Protein AF-A0AAN1KQE7-F1 (afdb_monomer)

Organism: NCBI:txid689

Sequence (65 aa):
MNLNDLVYVLEGSNRLWTPESLSQKLGITPCDLAKLIQKARSEGVLIHCDRSEATGFKTKLWMAP

Structure (mmCIF, N/CA/C/O backbone):
data_AF-A0AAN1KQE7-F1
#
_entry.id   AF-A0AAN1KQE7-F1
#
loop_
_atom_site.group_PDB
_atom_site.id
_atom_site.type_symbol
_atom_site.label_atom_id
_atom_site.label_alt_id
_atom_site.label_comp_id
_atom_site.label_asym_id
_atom_site.label_entity_id
_atom_site.label_seq_id
_atom_site.pdbx_PDB_ins_code
_atom_site.Cartn_x
_atom_site.Cartn_y
_atom_site.Cartn_z
_atom_si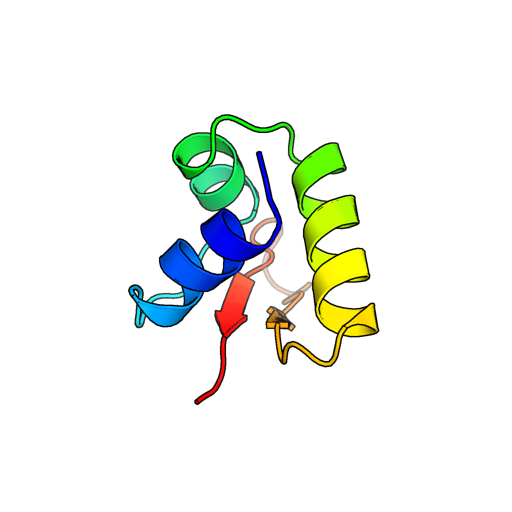te.occupancy
_atom_site.B_iso_or_equiv
_atom_site.auth_seq_id
_atom_site.auth_comp_id
_atom_site.auth_asym_id
_atom_site.auth_atom_id
_atom_site.pdbx_PDB_model_num
ATOM 1 N N . MET A 1 1 ? 10.912 8.661 5.135 1.00 57.50 1 MET A N 1
ATOM 2 C CA . MET A 1 1 ? 9.628 8.528 4.417 1.00 57.50 1 MET A CA 1
ATOM 3 C C . MET A 1 1 ? 8.579 8.004 5.382 1.00 57.50 1 MET A C 1
ATOM 5 O O . MET A 1 1 ? 8.830 6.978 6.006 1.00 57.50 1 MET A O 1
ATOM 9 N N . ASN A 1 2 ? 7.451 8.700 5.531 1.00 68.56 2 ASN A N 1
ATOM 10 C CA . ASN A 1 2 ? 6.363 8.283 6.420 1.00 68.56 2 ASN A CA 1
ATOM 11 C C . ASN A 1 2 ? 5.246 7.589 5.636 1.00 68.56 2 ASN A C 1
ATOM 13 O O . ASN A 1 2 ? 5.061 7.823 4.448 1.00 68.56 2 ASN A O 1
ATOM 17 N N . LEU A 1 3 ? 4.473 6.764 6.337 1.00 74.62 3 LEU A N 1
ATOM 18 C CA . LEU A 1 3 ? 3.311 6.033 5.824 1.00 74.62 3 LEU A CA 1
ATOM 19 C C . LEU A 1 3 ? 2.260 6.944 5.167 1.00 74.62 3 LEU A C 1
ATOM 21 O O . LEU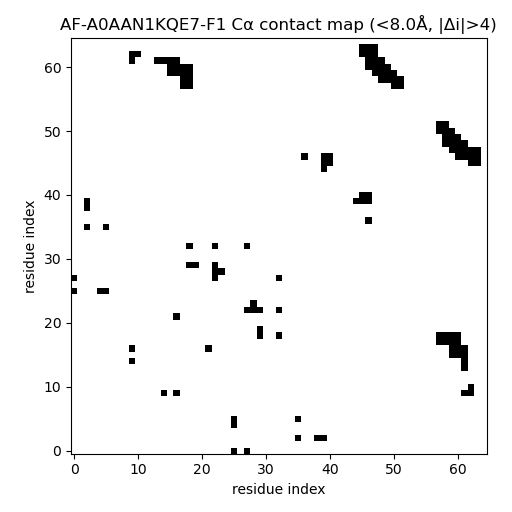 A 1 3 ? 1.655 6.553 4.176 1.00 74.62 3 LEU A O 1
ATOM 25 N N . ASN A 1 4 ? 2.129 8.183 5.650 1.00 78.00 4 ASN A N 1
ATOM 26 C CA . ASN A 1 4 ? 1.270 9.202 5.043 1.00 78.00 4 ASN A CA 1
ATOM 27 C C . ASN A 1 4 ? 1.639 9.517 3.586 1.00 78.00 4 ASN A C 1
ATOM 29 O O . ASN A 1 4 ? 0.753 9.788 2.790 1.00 78.00 4 ASN A O 1
ATOM 33 N N . ASP A 1 5 ? 2.921 9.443 3.219 1.00 81.62 5 ASP A N 1
ATOM 34 C CA . ASP A 1 5 ? 3.378 9.720 1.851 1.00 81.62 5 ASP A CA 1
ATOM 35 C C . ASP A 1 5 ? 2.938 8.602 0.893 1.00 81.62 5 ASP A C 1
ATOM 37 O O . ASP A 1 5 ? 2.417 8.854 -0.191 1.00 81.62 5 ASP A O 1
ATOM 41 N N . LEU A 1 6 ? 3.051 7.346 1.349 1.00 80.06 6 LEU A N 1
ATOM 42 C CA . LEU A 1 6 ? 2.554 6.173 0.628 1.00 80.06 6 LEU A CA 1
ATOM 43 C C . LEU A 1 6 ? 1.041 6.268 0.400 1.00 80.06 6 LEU A C 1
ATOM 45 O O . LEU A 1 6 ? 0.581 6.047 -0.719 1.00 80.06 6 LEU A O 1
ATOM 49 N N . VAL A 1 7 ? 0.284 6.599 1.449 1.00 79.50 7 VAL A N 1
ATOM 50 C CA . VAL A 1 7 ? -1.174 6.753 1.369 1.00 79.50 7 VAL A CA 1
ATOM 51 C C . VAL A 1 7 ? -1.544 7.902 0.443 1.00 79.50 7 VAL A C 1
ATOM 53 O O . VAL A 1 7 ? -2.360 7.703 -0.442 1.00 79.50 7 VAL A O 1
ATOM 56 N N . TYR A 1 8 ? -0.883 9.053 0.548 1.00 83.25 8 TYR A N 1
ATOM 57 C CA . TYR A 1 8 ? -1.139 10.196 -0.326 1.00 83.25 8 TYR A CA 1
ATOM 58 C C . TYR A 1 8 ? -0.895 9.870 -1.808 1.00 83.25 8 TYR A C 1
ATOM 60 O O . TYR A 1 8 ? -1.695 10.227 -2.672 1.00 83.25 8 TYR A O 1
ATOM 68 N N . VAL A 1 9 ? 0.186 9.146 -2.121 1.00 81.88 9 VAL A N 1
ATOM 69 C CA . VAL A 1 9 ? 0.484 8.721 -3.497 1.00 81.88 9 VAL A CA 1
ATOM 70 C C . VAL A 1 9 ? -0.546 7.714 -4.010 1.00 81.88 9 VAL A C 1
ATOM 72 O O . VAL A 1 9 ? -0.925 7.790 -5.180 1.00 81.88 9 VAL A O 1
ATOM 75 N N . LEU A 1 10 ? -0.990 6.780 -3.167 1.00 78.94 10 LEU A N 1
ATOM 76 C CA . LEU A 1 10 ? -1.961 5.750 -3.538 1.00 78.94 10 LEU A CA 1
ATOM 77 C C . LEU A 1 10 ? -3.397 6.289 -3.625 1.00 78.94 10 LEU A C 1
ATOM 79 O O . LEU A 1 10 ? -4.103 5.926 -4.557 1.00 78.94 10 LEU A O 1
ATOM 83 N N . GLU A 1 11 ? -3.812 7.165 -2.712 1.00 77.94 11 GLU A N 1
ATOM 84 C CA . GLU A 1 11 ? -5.133 7.808 -2.688 1.00 77.94 11 GLU A CA 1
ATOM 85 C C . GLU A 1 11 ? -5.270 8.824 -3.830 1.00 77.94 11 GLU A C 1
ATOM 87 O O . GLU A 1 11 ? -6.251 8.817 -4.571 1.00 77.94 11 GLU A O 1
ATOM 92 N N . GLY A 1 12 ? -4.238 9.646 -4.051 1.00 71.44 12 GLY A N 1
ATOM 93 C CA . GLY A 1 12 ? -4.211 10.616 -5.147 1.00 71.44 12 GLY A CA 1
ATOM 94 C C . GLY A 1 12 ? -4.065 9.982 -6.533 1.00 71.44 12 GLY A C 1
ATOM 95 O O . GLY A 1 12 ? -4.256 10.655 -7.548 1.00 71.44 12 GLY A O 1
ATOM 96 N N . SER A 1 13 ? -3.729 8.691 -6.606 1.00 67.25 13 SER A N 1
ATOM 97 C CA . SER A 1 13 ? -3.561 7.976 -7.867 1.00 67.25 13 SER A CA 1
ATOM 98 C C . SER A 1 13 ? -4.628 6.909 -8.034 1.00 67.25 13 SER A C 1
ATOM 100 O O . SER A 1 13 ? -4.484 5.788 -7.557 1.00 67.25 13 SER A O 1
ATOM 102 N N . ASN A 1 14 ? -5.628 7.194 -8.865 1.00 65.12 14 ASN A N 1
ATOM 103 C CA . ASN A 1 14 ? -6.572 6.190 -9.364 1.00 65.12 14 ASN A CA 1
ATOM 104 C C . ASN A 1 14 ? -5.916 5.262 -10.417 1.00 65.12 14 ASN A C 1
ATOM 106 O O . ASN A 1 14 ? -6.420 5.069 -11.524 1.00 65.12 14 ASN A O 1
ATOM 110 N N . ARG A 1 15 ? -4.704 4.773 -10.136 1.00 69.56 15 ARG A N 1
ATOM 111 C CA . ARG A 1 15 ? -3.895 3.954 -11.039 1.00 69.56 15 ARG A CA 1
ATOM 112 C C . ARG A 1 15 ? -3.199 2.849 -10.258 1.00 69.56 15 ARG A C 1
ATOM 114 O O . ARG A 1 15 ? -2.706 3.053 -9.157 1.00 69.56 15 ARG A O 1
ATOM 121 N N . LEU A 1 16 ? -3.111 1.683 -10.890 1.00 77.88 16 LEU A N 1
ATOM 122 C CA . LEU A 1 16 ? -2.344 0.543 -10.401 1.00 77.88 16 LEU A CA 1
ATOM 123 C C . LEU A 1 16 ? -0.851 0.885 -10.403 1.00 77.88 16 LEU A C 1
ATOM 125 O O . LEU A 1 16 ? -0.272 1.160 -11.459 1.00 77.88 16 LEU A O 1
ATOM 129 N N . TRP A 1 17 ? -0.227 0.820 -9.235 1.00 81.19 17 TRP A N 1
ATOM 130 C CA . TRP A 1 17 ? 1.208 0.991 -9.073 1.00 81.19 17 TRP A CA 1
ATOM 131 C C . TRP A 1 17 ? 1.920 -0.354 -9.067 1.00 81.19 17 TRP A C 1
ATOM 133 O O . TRP A 1 17 ? 1.437 -1.331 -8.502 1.00 81.19 17 TRP A O 1
ATOM 143 N N . THR A 1 18 ? 3.100 -0.413 -9.669 1.00 79.44 18 THR A N 1
ATOM 144 C CA . THR A 1 18 ? 4.031 -1.523 -9.441 1.00 79.44 18 THR A CA 1
ATOM 145 C C . THR A 1 18 ? 4.911 -1.190 -8.239 1.00 79.44 18 THR A C 1
ATOM 147 O O . THR A 1 18 ? 5.164 -0.008 -7.989 1.00 79.44 18 THR A O 1
ATOM 150 N N . PRO A 1 19 ? 5.418 -2.188 -7.493 1.00 77.44 19 PRO A N 1
ATOM 151 C CA . PRO A 1 19 ? 6.324 -1.937 -6.380 1.00 77.44 19 PRO A CA 1
ATOM 152 C C . PRO A 1 19 ? 7.557 -1.148 -6.823 1.00 77.44 19 PRO A C 1
ATOM 154 O O . PRO A 1 19 ? 7.983 -0.275 -6.087 1.00 77.44 19 PRO A O 1
ATOM 157 N N . GLU A 1 20 ? 8.069 -1.383 -8.034 1.00 80.38 20 GLU A N 1
ATOM 158 C CA . GLU A 1 20 ? 9.206 -0.642 -8.593 1.00 80.38 20 GLU A CA 1
ATOM 159 C C . GLU A 1 20 ? 8.877 0.826 -8.885 1.00 80.38 20 GLU A C 1
ATOM 161 O O . GLU A 1 20 ? 9.613 1.719 -8.471 1.00 80.38 20 GLU A O 1
ATOM 166 N N . SER A 1 21 ? 7.763 1.112 -9.570 1.00 82.25 21 SER A N 1
ATOM 167 C CA . SER A 1 21 ? 7.384 2.502 -9.855 1.00 82.25 21 SER A CA 1
ATOM 168 C C . SER A 1 21 ? 7.013 3.251 -8.581 1.00 82.25 21 SER A C 1
ATOM 170 O O . SER A 1 21 ? 7.328 4.431 -8.459 1.00 82.25 21 SER A O 1
ATOM 172 N N . LEU A 1 22 ? 6.378 2.575 -7.621 1.00 81.81 22 LEU A N 1
ATOM 173 C CA . LEU A 1 22 ? 6.015 3.164 -6.337 1.00 81.81 22 LEU A CA 1
ATOM 174 C C . LEU A 1 22 ? 7.253 3.413 -5.475 1.00 81.81 22 LEU A C 1
ATOM 176 O O . LEU A 1 22 ? 7.386 4.492 -4.908 1.00 81.81 22 LEU A O 1
ATOM 180 N N . SER A 1 23 ? 8.192 2.464 -5.430 1.00 84.44 23 SER A N 1
ATOM 181 C CA . SER A 1 23 ? 9.450 2.626 -4.702 1.00 84.44 23 SER A CA 1
ATOM 182 C C . SER A 1 23 ? 10.306 3.734 -5.312 1.00 84.44 23 SER A C 1
ATOM 184 O O . SER A 1 23 ? 10.851 4.544 -4.573 1.00 84.44 23 SER A O 1
ATOM 186 N N . GLN A 1 24 ? 10.358 3.847 -6.646 1.00 85.12 24 GLN A N 1
ATOM 187 C CA . GLN A 1 24 ? 11.027 4.965 -7.321 1.00 85.12 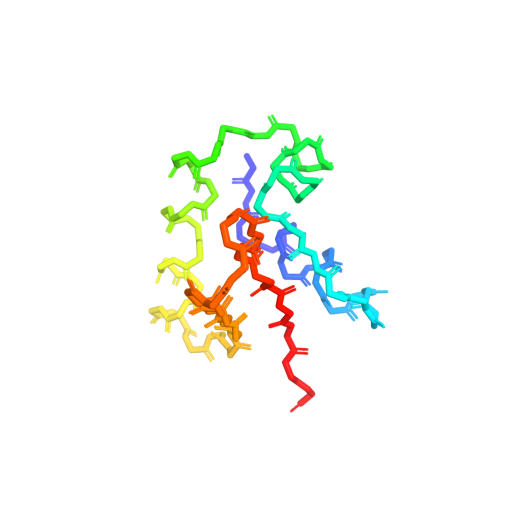24 GLN A CA 1
ATOM 188 C C . GLN A 1 24 ? 10.336 6.305 -7.063 1.00 85.12 24 GLN A C 1
ATOM 190 O O . GLN A 1 24 ? 11.013 7.292 -6.790 1.00 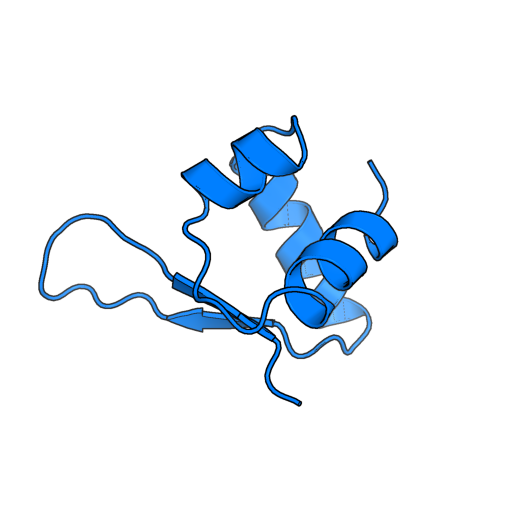85.12 24 GLN A O 1
ATOM 195 N N . LYS A 1 25 ? 8.999 6.351 -7.112 1.00 84.50 25 LYS A N 1
ATOM 196 C CA . LYS A 1 25 ? 8.230 7.576 -6.853 1.00 84.50 25 LYS A CA 1
ATOM 197 C C . LYS A 1 25 ? 8.421 8.074 -5.422 1.00 84.50 25 LYS A C 1
ATOM 199 O O . LYS A 1 25 ? 8.544 9.275 -5.212 1.00 84.50 25 LYS A O 1
ATOM 204 N N . LEU A 1 26 ? 8.470 7.143 -4.475 1.00 82.44 26 LEU A N 1
ATOM 205 C CA . LEU A 1 26 ? 8.717 7.395 -3.061 1.00 82.44 26 LEU A CA 1
ATOM 206 C C . LEU A 1 26 ? 10.217 7.464 -2.730 1.00 82.44 26 LEU A C 1
ATOM 208 O O . LEU A 1 26 ? 10.558 7.635 -1.572 1.00 82.44 26 LEU A O 1
ATOM 212 N N . GLY A 1 27 ? 11.132 7.284 -3.685 1.00 86.88 27 GLY A N 1
ATOM 213 C CA . GLY A 1 27 ? 12.575 7.283 -3.413 1.00 86.88 27 GLY A CA 1
ATOM 214 C C . GLY A 1 27 ? 13.028 6.283 -2.334 1.00 86.88 27 GLY A C 1
ATOM 215 O O . GLY A 1 27 ? 14.020 6.532 -1.652 1.00 86.88 27 GLY A O 1
ATOM 216 N N . ILE A 1 28 ? 12.304 5.175 -2.146 1.00 86.00 28 ILE A N 1
ATOM 217 C CA . ILE A 1 28 ? 12.606 4.135 -1.151 1.00 86.00 28 ILE A CA 1
ATOM 218 C C . ILE A 1 28 ? 13.003 2.823 -1.821 1.00 86.00 28 ILE A C 1
ATOM 220 O O . ILE A 1 28 ? 12.774 2.606 -3.011 1.00 86.00 28 ILE A O 1
ATOM 224 N N . THR A 1 29 ? 13.568 1.906 -1.038 1.00 83.94 29 THR A N 1
ATOM 225 C CA . THR A 1 29 ? 13.823 0.544 -1.511 1.00 83.94 29 THR A CA 1
ATOM 226 C C . THR A 1 29 ? 12.522 -0.271 -1.564 1.00 83.94 29 THR A C 1
ATOM 228 O O . THR A 1 29 ? 11.599 -0.026 -0.779 1.00 83.94 29 THR A O 1
ATOM 231 N N . PRO A 1 30 ? 12.424 -1.291 -2.435 1.00 78.62 30 PRO A N 1
ATOM 232 C CA . PRO A 1 30 ? 11.279 -2.204 -2.447 1.00 78.62 30 PRO A CA 1
ATOM 233 C C . PRO A 1 30 ? 11.096 -2.954 -1.113 1.00 78.62 30 PRO A C 1
ATOM 235 O O . PRO A 1 30 ? 9.970 -3.281 -0.739 1.00 78.62 30 PRO A O 1
ATOM 238 N N . CYS A 1 31 ? 12.178 -3.182 -0.360 1.00 81.81 31 CYS A N 1
ATOM 239 C CA . CYS A 1 31 ? 12.115 -3.761 0.984 1.00 81.81 31 CYS A CA 1
ATOM 240 C C . CYS A 1 31 ? 11.441 -2.817 1.990 1.00 81.81 31 CYS A C 1
ATOM 242 O O . CYS A 1 31 ? 10.590 -3.253 2.767 1.00 81.81 31 CYS A O 1
ATOM 244 N N . ASP A 1 32 ? 11.790 -1.528 1.970 1.00 84.75 32 ASP A N 1
ATOM 245 C CA . ASP A 1 32 ? 11.132 -0.512 2.800 1.00 84.75 32 ASP A CA 1
ATOM 246 C C . ASP A 1 32 ? 9.670 -0.324 2.401 1.00 84.75 32 ASP A C 1
ATOM 248 O O . ASP A 1 32 ? 8.803 -0.222 3.269 1.00 84.75 32 ASP A O 1
ATOM 252 N N . LEU A 1 33 ? 9.371 -0.375 1.101 1.00 83.62 33 LEU A N 1
ATOM 253 C CA . LEU A 1 33 ? 7.999 -0.329 0.607 1.00 83.62 33 LEU A CA 1
ATOM 254 C C . LEU A 1 33 ? 7.163 -1.487 1.172 1.00 83.62 33 LEU A C 1
ATOM 256 O O . LEU A 1 33 ? 6.057 -1.265 1.659 1.00 83.62 33 LEU A O 1
ATOM 260 N N . ALA A 1 34 ? 7.695 -2.713 1.182 1.00 81.94 34 ALA A N 1
ATOM 261 C CA . ALA A 1 34 ? 7.002 -3.866 1.757 1.00 81.94 34 ALA A CA 1
ATOM 262 C C . ALA A 1 34 ? 6.739 -3.709 3.267 1.00 81.94 34 ALA A C 1
ATOM 264 O O . ALA A 1 34 ? 5.669 -4.085 3.752 1.00 81.94 34 ALA A O 1
ATOM 265 N N . LYS A 1 35 ? 7.686 -3.126 4.015 1.00 86.00 35 LYS A N 1
ATOM 266 C CA . LYS A 1 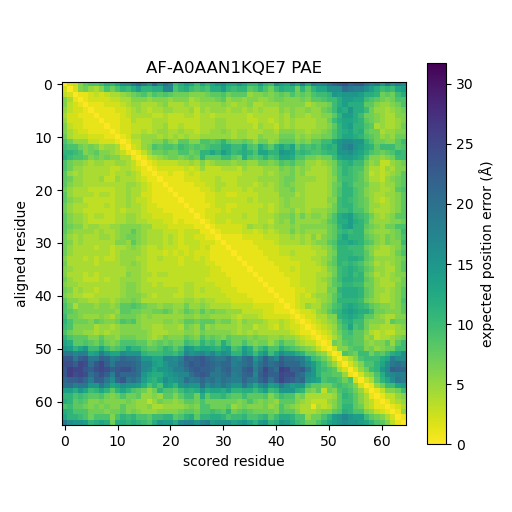35 ? 7.499 -2.808 5.441 1.00 86.00 35 LYS A CA 1
ATOM 267 C C . LYS A 1 35 ? 6.431 -1.735 5.646 1.00 86.00 35 LYS A C 1
ATOM 269 O O . LYS A 1 35 ? 5.602 -1.875 6.542 1.00 86.00 35 LYS A O 1
ATOM 274 N N . LEU A 1 36 ? 6.416 -0.695 4.811 1.00 84.19 36 LEU A N 1
ATOM 275 C CA . LEU A 1 36 ? 5.412 0.368 4.872 1.00 84.19 36 LEU A CA 1
ATOM 276 C C . LEU A 1 36 ? 4.012 -0.147 4.540 1.00 84.19 36 LEU A C 1
ATOM 278 O O . LEU A 1 36 ? 3.076 0.197 5.250 1.00 84.19 36 LEU A O 1
ATOM 282 N N . ILE A 1 37 ? 3.868 -1.008 3.530 1.00 81.75 37 ILE A N 1
ATOM 283 C CA . ILE A 1 37 ? 2.582 -1.632 3.188 1.00 81.75 37 ILE A CA 1
ATOM 284 C C . ILE A 1 37 ? 2.073 -2.489 4.352 1.00 81.75 37 ILE A C 1
ATOM 286 O O . ILE A 1 37 ? 0.901 -2.403 4.711 1.00 81.75 37 ILE A O 1
ATOM 290 N N . GLN A 1 38 ? 2.942 -3.296 4.971 1.00 83.75 38 GLN A N 1
ATOM 291 C CA . GLN A 1 38 ? 2.569 -4.076 6.156 1.00 83.75 38 GLN A CA 1
ATOM 292 C C . GLN A 1 38 ? 2.149 -3.178 7.319 1.00 83.75 38 GLN A C 1
ATOM 294 O O . GLN A 1 38 ? 1.130 -3.441 7.953 1.00 83.75 38 GLN A O 1
ATOM 299 N N . LYS A 1 39 ? 2.894 -2.096 7.569 1.00 85.75 39 LYS A N 1
ATOM 300 C CA . LYS A 1 39 ? 2.545 -1.126 8.607 1.00 85.75 39 LYS A CA 1
ATOM 301 C C . LYS A 1 39 ? 1.197 -0.463 8.314 1.00 85.75 39 LYS A C 1
ATOM 303 O O . LYS A 1 39 ? 0.357 -0.422 9.196 1.00 85.75 39 LYS A O 1
ATOM 308 N N . ALA A 1 40 ? 0.954 -0.042 7.076 1.00 82.94 40 ALA A N 1
ATOM 309 C CA . ALA A 1 40 ? -0.308 0.556 6.645 1.00 82.94 40 ALA A CA 1
ATOM 310 C C . ALA A 1 40 ? -1.486 -0.396 6.848 1.00 82.94 40 ALA A C 1
ATOM 312 O O . ALA A 1 40 ? -2.481 -0.008 7.447 1.00 82.94 40 ALA A O 1
ATOM 313 N N . ARG A 1 41 ? -1.340 -1.670 6.473 1.00 82.25 41 ARG A N 1
ATOM 314 C CA . ARG A 1 41 ? -2.352 -2.691 6.775 1.00 82.25 41 ARG A CA 1
ATOM 315 C C . ARG A 1 41 ? -2.588 -2.856 8.274 1.00 82.25 41 ARG A C 1
ATOM 317 O O . ARG A 1 41 ? -3.732 -2.986 8.691 1.00 82.25 41 ARG A O 1
ATOM 324 N N . SER A 1 42 ? -1.524 -2.826 9.078 1.00 83.50 42 SER A N 1
ATOM 325 C CA . SER A 1 42 ? -1.631 -2.898 10.539 1.00 83.50 42 SER A CA 1
ATOM 326 C C . SER A 1 42 ? -2.341 -1.686 11.147 1.00 83.50 42 SER A C 1
ATOM 328 O O . SER A 1 42 ? -2.943 -1.822 12.205 1.00 83.50 42 SER A O 1
ATOM 330 N N . GLU A 1 43 ? -2.283 -0.524 10.495 1.00 82.88 43 GLU A N 1
ATOM 331 C CA . GLU A 1 43 ? -2.986 0.698 10.914 1.00 82.88 43 GLU A CA 1
ATOM 332 C C . GLU A 1 43 ? -4.416 0.774 10.342 1.00 82.88 43 GLU A C 1
ATOM 334 O O . GLU A 1 43 ? -5.104 1.773 10.526 1.00 82.88 43 GLU A O 1
ATOM 339 N N . GLY A 1 44 ? -4.880 -0.277 9.652 1.00 80.62 44 GLY A N 1
ATOM 340 C CA . GLY A 1 44 ? -6.225 -0.355 9.075 1.00 80.62 44 GLY A CA 1
ATOM 341 C C . GLY A 1 44 ? -6.355 0.224 7.664 1.00 80.62 44 GLY A C 1
ATOM 342 O O . GLY A 1 44 ? -7.465 0.343 7.152 1.00 80.62 44 GLY A O 1
ATOM 343 N N . VAL A 1 45 ? -5.246 0.562 7.003 1.00 82.44 45 VAL A N 1
ATOM 344 C CA . VAL A 1 45 ? -5.255 1.069 5.627 1.00 82.44 45 VAL A CA 1
ATOM 345 C C . VAL A 1 45 ? -5.470 -0.080 4.635 1.00 82.44 45 VAL A C 1
ATOM 347 O O . VAL A 1 45 ? -4.683 -1.033 4.571 1.00 82.44 45 VAL A O 1
ATOM 350 N N . LEU A 1 46 ? -6.510 0.035 3.805 1.00 76.88 46 LEU A N 1
ATOM 351 C CA . LEU A 1 46 ? -6.883 -0.951 2.785 1.00 76.88 46 LEU A CA 1
ATOM 352 C C . LEU A 1 46 ? -5.997 -0.852 1.532 1.00 76.88 46 LEU A C 1
ATOM 354 O O . LEU A 1 46 ? -6.400 -0.365 0.477 1.00 76.88 46 LEU A O 1
ATOM 358 N N . ILE A 1 47 ? -4.760 -1.345 1.644 1.00 79.19 47 ILE A N 1
ATOM 359 C CA . ILE A 1 47 ? -3.859 -1.497 0.493 1.00 79.19 47 ILE A CA 1
ATOM 360 C C . ILE A 1 47 ? -4.062 -2.873 -0.143 1.00 79.19 47 ILE A C 1
ATOM 362 O O . ILE A 1 47 ? -3.664 -3.910 0.414 1.00 79.19 47 ILE A O 1
ATOM 366 N N . HIS A 1 48 ? -4.630 -2.872 -1.345 1.00 76.56 48 HIS A N 1
ATOM 367 C CA . HIS A 1 48 ? -4.777 -4.059 -2.171 1.00 76.56 48 HIS A CA 1
ATOM 368 C C . HIS A 1 48 ? -3.461 -4.364 -2.881 1.00 76.56 48 HIS A C 1
ATOM 370 O O . HIS A 1 48 ? -2.839 -3.498 -3.497 1.00 76.56 48 HIS A O 1
ATOM 376 N N . CYS A 1 49 ?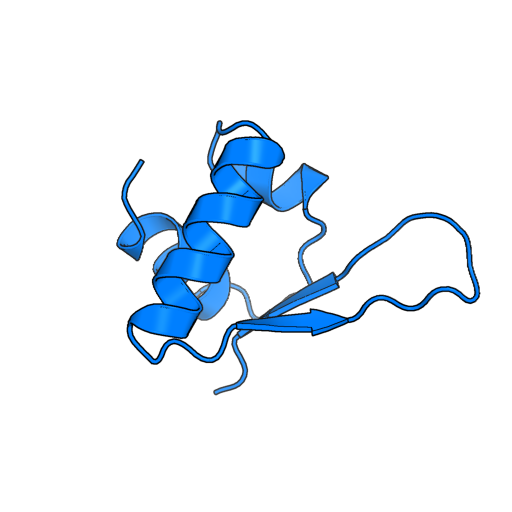 -3.046 -5.624 -2.777 1.00 72.25 49 CYS A N 1
ATOM 377 C CA . CYS A 1 49 ? -1.881 -6.151 -3.467 1.00 72.25 49 CYS A CA 1
ATOM 378 C C . CYS A 1 49 ? -2.360 -7.337 -4.294 1.00 72.25 49 CYS A C 1
ATOM 380 O O . CYS A 1 49 ? -2.710 -8.365 -3.715 1.00 72.25 49 CYS A O 1
ATOM 382 N N . ASP A 1 50 ? -2.367 -7.203 -5.615 1.00 69.31 50 ASP A N 1
ATOM 383 C CA . ASP A 1 50 ? -2.624 -8.334 -6.496 1.00 69.31 50 ASP A CA 1
ATOM 384 C C . ASP A 1 50 ? -1.309 -8.908 -6.996 1.00 69.31 50 ASP A C 1
ATOM 386 O O . ASP A 1 50 ? -0.462 -8.215 -7.576 1.00 69.31 50 ASP A O 1
ATOM 390 N N . ARG A 1 51 ? -1.143 -10.198 -6.727 1.00 62.28 51 ARG A N 1
ATOM 391 C CA . ARG A 1 51 ? -0.020 -10.992 -7.191 1.00 62.28 51 ARG A CA 1
ATOM 392 C C . ARG A 1 51 ? -0.547 -11.919 -8.277 1.00 62.28 51 ARG A C 1
ATOM 394 O O . ARG A 1 51 ? -0.712 -13.111 -8.061 1.00 62.28 51 ARG A O 1
ATOM 401 N N . SER A 1 52 ? -0.847 -11.357 -9.444 1.00 54.59 52 SER A N 1
ATOM 402 C CA . SER A 1 52 ? -1.138 -12.163 -10.628 1.00 54.59 52 SER A CA 1
ATOM 403 C C . SER A 1 52 ? 0.119 -12.949 -11.019 1.00 54.59 52 SER A C 1
ATOM 405 O O . SER A 1 52 ? 1.004 -12.453 -11.716 1.00 54.59 52 SER A O 1
ATOM 407 N N . GLU A 1 53 ? 0.207 -14.183 -10.524 1.00 47.75 53 GLU A N 1
ATOM 408 C CA . GLU A 1 53 ? 1.300 -15.137 -10.760 1.00 47.75 53 GLU A CA 1
ATOM 409 C C . GLU A 1 53 ? 1.335 -15.656 -12.211 1.00 47.75 53 GLU A C 1
ATOM 411 O O . GLU A 1 53 ? 2.318 -16.250 -12.639 1.00 47.75 53 GLU A O 1
ATOM 416 N N . ALA A 1 54 ? 0.296 -15.372 -13.003 1.00 48.41 54 ALA A N 1
ATOM 417 C CA . ALA A 1 54 ? 0.116 -15.918 -14.346 1.00 48.41 54 ALA A CA 1
ATOM 418 C C . ALA A 1 54 ? 1.057 -15.346 -15.426 1.00 48.41 54 ALA A C 1
ATOM 420 O O . ALA A 1 54 ? 1.158 -15.935 -16.499 1.00 48.41 54 ALA A O 1
ATOM 421 N N . THR A 1 55 ? 1.733 -14.211 -15.200 1.00 43.53 55 THR A N 1
ATOM 422 C CA . THR A 1 55 ? 2.464 -13.516 -16.286 1.00 43.53 55 THR A CA 1
ATOM 423 C C . THR A 1 55 ? 3.851 -12.994 -15.920 1.00 43.53 55 THR A C 1
ATOM 425 O O . THR A 1 55 ? 4.328 -12.087 -16.589 1.00 43.53 55 THR A O 1
ATOM 428 N N . GLY A 1 56 ? 4.500 -13.537 -14.884 1.00 45.88 56 GLY A N 1
ATOM 429 C CA . GLY A 1 56 ? 5.915 -13.271 -14.587 1.00 45.88 56 GLY A CA 1
ATOM 430 C C . GLY A 1 56 ? 6.274 -11.786 -14.447 1.00 45.88 56 GLY A C 1
ATOM 431 O O . GLY A 1 56 ? 6.681 -11.156 -15.407 1.00 45.88 56 GLY A O 1
ATOM 432 N N . PHE A 1 57 ? 6.234 -11.248 -13.227 1.00 49.53 57 PHE A N 1
ATOM 433 C CA . PHE A 1 5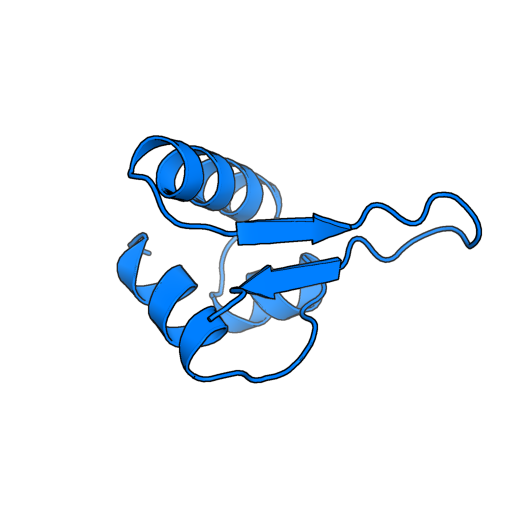7 ? 6.609 -9.863 -12.884 1.00 49.53 57 PHE A CA 1
ATOM 434 C C . PHE A 1 57 ? 5.535 -8.815 -13.204 1.00 49.53 57 PHE A C 1
ATOM 436 O O . PHE A 1 57 ? 5.533 -8.212 -14.272 1.00 49.53 57 PHE A O 1
ATOM 443 N N . LYS A 1 58 ? 4.648 -8.554 -12.232 1.00 55.19 58 LYS A N 1
ATOM 444 C CA . LYS A 1 58 ? 4.158 -7.211 -11.847 1.00 55.19 58 LYS A CA 1
ATOM 445 C C . LYS A 1 58 ? 3.123 -7.360 -10.734 1.00 55.19 58 LYS A C 1
ATOM 447 O O . LYS A 1 58 ? 1.926 -7.442 -10.992 1.00 55.19 58 LYS A O 1
ATOM 452 N N . THR A 1 59 ? 3.592 -7.389 -9.487 1.00 66.81 59 THR A N 1
ATOM 453 C CA . THR A 1 59 ? 2.718 -7.135 -8.334 1.00 66.81 59 THR A CA 1
ATOM 454 C C . THR A 1 59 ? 2.066 -5.770 -8.541 1.00 66.81 59 THR A C 1
ATOM 456 O O . THR A 1 59 ? 2.767 -4.804 -8.846 1.00 66.81 59 THR A O 1
ATOM 459 N N . LYS A 1 60 ? 0.746 -5.686 -8.413 1.00 72.81 60 LYS A N 1
ATOM 460 C CA . LYS A 1 60 ? -0.002 -4.433 -8.554 1.00 72.81 60 LYS A CA 1
ATOM 461 C C . LYS A 1 60 ? -0.493 -3.983 -7.186 1.00 72.81 60 LYS A C 1
ATOM 463 O O . LYS A 1 60 ? -0.977 -4.797 -6.406 1.00 72.81 60 LYS A O 1
ATOM 468 N N . LEU A 1 61 ? -0.342 -2.696 -6.911 1.00 75.94 61 LEU A N 1
ATOM 469 C CA . LEU A 1 61 ? -0.663 -2.033 -5.655 1.00 75.94 61 LEU A CA 1
ATOM 470 C C . LEU A 1 61 ? -1.658 -0.910 -5.939 1.00 75.94 61 LEU A C 1
ATOM 472 O O . LEU A 1 61 ? -1.417 -0.089 -6.825 1.00 75.94 61 LEU A O 1
ATOM 476 N N . TRP A 1 62 ? -2.764 -0.874 -5.204 1.00 77.50 62 TRP A N 1
ATOM 477 C CA . TRP A 1 62 ? -3.723 0.230 -5.243 1.00 77.50 62 TRP A CA 1
ATOM 478 C C . TRP A 1 62 ? -4.476 0.334 -3.918 1.00 77.50 62 TRP A C 1
ATOM 480 O O . TRP A 1 62 ? -4.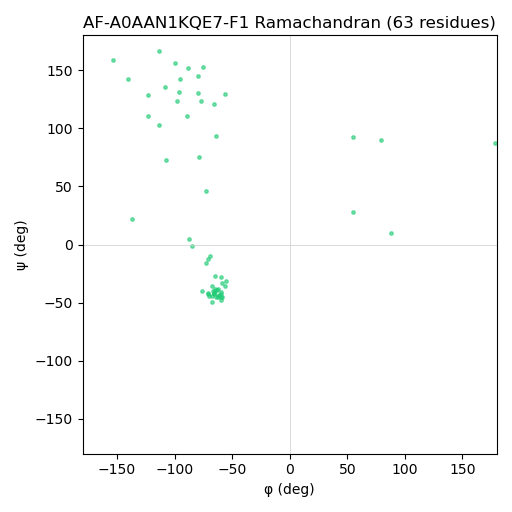546 -0.635 -3.158 1.00 77.50 62 TRP A O 1
ATOM 490 N N . MET A 1 63 ? -5.036 1.509 -3.641 1.00 72.75 63 MET A N 1
ATOM 491 C CA . MET A 1 63 ? -6.014 1.680 -2.570 1.00 72.75 63 MET A CA 1
ATOM 492 C C . MET A 1 63 ? -7.412 1.590 -3.172 1.00 72.75 63 MET A C 1
ATOM 494 O O . MET A 1 63 ? -7.678 2.172 -4.224 1.00 72.75 63 MET A O 1
ATOM 498 N N . ALA A 1 64 ? -8.269 0.780 -2.555 1.00 60.41 64 ALA A N 1
ATOM 499 C CA . ALA A 1 64 ? -9.694 0.826 -2.847 1.00 60.41 64 ALA A CA 1
ATOM 500 C C . ALA A 1 64 ? -10.305 2.007 -2.072 1.00 60.41 64 ALA A C 1
ATOM 502 O O . ALA A 1 64 ? -9.804 2.307 -0.984 1.00 60.41 64 ALA A O 1
ATOM 503 N N . PRO A 1 65 ? -11.315 2.689 -2.641 1.00 53.34 65 PRO A N 1
ATOM 504 C CA . PRO A 1 65 ? -12.057 3.734 -1.941 1.00 53.34 65 PRO A CA 1
ATOM 505 C C . PRO A 1 65 ? -12.792 3.199 -0.707 1.00 53.34 65 PRO A C 1
ATOM 507 O O . PRO A 1 65 ? -13.126 1.990 -0.686 1.00 53.34 65 PRO A O 1
#

pLDDT: mean 74.72, std 11.4, range [43.53, 86.88]

Foldseek 3Di:
DALVVLCCVQVVDPDWDFLVRSCVVVVHDSVVVVVSVVVCVVVVFQWDWDDPVPPPDGTTIHGDD

Radius of gyration: 11.07 Å; Cα contacts (8 Å, |Δi|>4): 68; chains: 1; bounding box: 26×26×27 Å

Mean predicted aligned error: 6.92 Å

Secondary structure (DSSP, 8-state):
--HHHHHHHHHS--SPBPHHHHHHHTT--HHHHHHHHHHHHHTT--EEEE--GGGSS--EEEE--

Nearest PDB structures (foldseek):
  2fbh-assembly1_A  TM=8.040E-01  e=8.703E-03  Pseudomonas aeruginosa
  3q5f-assembly1_B  TM=8.264E-01  e=6.428E-02  Salmonella enterica subsp. enterica serovar Typhimurium
  5ffx-assembly1_A  TM=7.235E-01  e=3.528E-02  Staphylococcus aureus
  3ke2-assembly2_C  TM=7.110E-01  e=4.441E-01  Shewanella amazonensis SB2B
  3ke2-assembly1_A  TM=6.953E-01  e=9.245E-01  Shewanella amazonensis SB2B

Solvent-accessible surface area (backbone atoms only — not comparable to full-atom values): 3914 Å² total; per-residue (Å²): 139,60,66,67,57,58,48,51,57,33,69,76,33,99,53,79,32,37,60,66,61,46,14,59,74,68,74,47,51,61,70,57,46,53,52,42,52,53,50,38,47,74,74,70,43,64,70,47,72,47,71,64,76,88,70,71,88,64,50,34,35,37,51,69,133

=== Feature glossary ===
The record interleaves many kinds of information about one protein. Here is each kind framed as the question it answers.

Q: What are the backbone torsion angles?
A: φ (phi) and ψ (psi) are the two rotatable backbone dihedrals per residue: φ is the C(i-1)–N–Cα–C torsion, ψ is the N–Cα–C–N(i+1) torsion, both in degrees on (−180°, 180°]. α-helical residues cluster near (−60°, −45°); β-strand residues near (−120°, +130°). A Ramachandran plot is simply a scatter of (φ, ψ) for every residue.

Q: What is the amino-acid chain?
A: This is the polypeptide sequence — one lett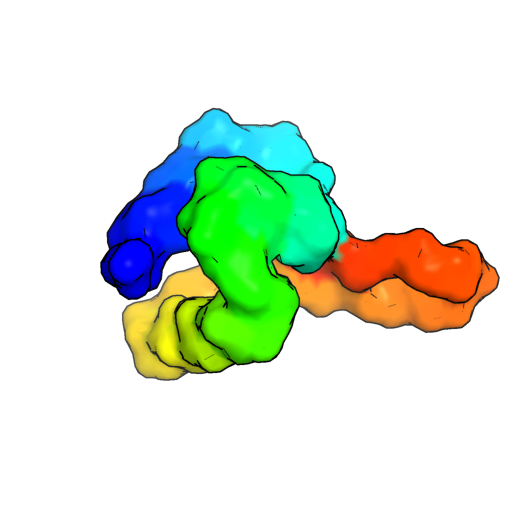er per residue, N-terminus first. Length ranges from a few dozen residues for small domains to over a thousand for large multi-domain proteins.

Q: How mobile is each atom in the crystal?
A: For experimental (PDB) structures, the B-factor (temperature factor) quantifies the positional spread of each atom in the crystal — a combination of thermal vibration and static disorder — in units of Å². High B-factors mark flexible loops or poorly resolved regions; low B-factors mark the rigid, well-ordered core.

Q: Are the domains correctly placed relative to each other?
A: Predicted Aligned Error (PAE) is an AlphaFold confidence matrix: entry (i, j) is the expected error in the position of residue j, in ångströms, when the prediction is superimposed on the true structure at residue i. Low PAE within a block of residues means that block is internally rigid and well-predicted; high PAE between two blocks means their relative placement is uncertain even if each block individually is confident.

Q: How confident is the AlphaFold model at each residue?
A: pLDDT is the predicted lDDT-Cα score: AlphaFold's confidence that the local environment of each residue (all inter-atomic distances within 15 Å) is correctly placed. It is a per-residue number between 0 and 100, with higher meaning more reliable.

Q: What family and function is it annotated with?
A: Functional annotations link the protein to curated databases. InterPro entries identify conserved domains and families by matching the sequence against member-database signatures (Pfam, PROSITE, CDD, …). Gene Ontology (GO) terms describe molecular function, biological process, and cellular component in a controlled vocabulary. CATH places the structure in a hierarchical fold classification (Class/Architecture/Topology/Homologous-superfamily). The organism is the source species.

Q: How big and how compact is the whole molecule?
A: Three whole-structure scalars: the radius of gyration (RMS distance of Cα from centroid, in Å), the count of Cα–Cα contacts (pairs closer than 8 Å and separated by more than four residues in sequence — i.e. tertiary, not local, contacts), and the bounding-box dimensions. Together they distinguish compact globular folds from extended fibres or disordered chains.

Q: What known structures does this most resemble?
A: The Foldseek neighbor list gives the closest experimentally determined structures in the PDB, ranked by structural alignment. TM-score near 1 means near-identical fold; near 0.3 means only rough topology match. This is how one finds what a novel AlphaFold prediction most resembles in the solved-structure universe.

Q: Which residues are buried vs exposed?
A: SASA measures how much of the protein is reachable by solvent. It is computed by rolling a water-sized probe over the atomic surface and summing the exposed area (Å²). Per-residue SASA distinguishes core (buried, low SASA) from surface (exposed, high SASA) residues; total SASA is a whole-molecule size measure.

Q: Which residues are in helices, strands, or loops?
A: Eight-state secondary structure (DSSP): H is the canonical α-helix, G the tighter 3₁₀-helix, I the wider π-helix; E/B are β-structure, T and S are turns and bends, and '-' is everything else. DSSP derives these from the pattern of main-chain N–H···O=C hydrogen bonds, not from the sequence.

Q: Where is each backbone atom in 3D?
A: Structure coordinates are given as an mmCIF _atom_site loop: one row per atom with element, residue name, chain id, sequence number, and x/y/z position in Å. Only the four main-chain atoms per residue are included here; side chains are omitted to keep the record compact.

Q: What if only a Cα trace is available?
A: Three-state secondary structure (P-SEA) collapses the eight DSSP classes into helix (a), strand (b), and coil (c). P-SEA assigns these from Cα geometry alone — distances and angles — without requiring backbone oxygens, so it works on any Cα trace.

Q: What do the rendered images show?
A: The six renders are orthographic views along the three Cartesian axes in both directions. Representation (cartoon, sticks, or surface) and color scheme (sequence-rainbow or by-chain) vary across proteins so the training set covers all the common visualization conventions.

Q: What does the local fold look like, residue by residue?
A: Foldseek's 3Di representation compresses backbone geometry into a per-residue letter drawn from a learned twenty-state alphabet. It captures the tertiary interaction pattern around each residue — which residues are packed against it in space, regardless of where they are in sequence.

Q: What do the diagnostic plots show?
A: The contact map is a binary N×N matrix image: pixel (i, j) is dark where Cα_i and Cα_j are within 8 Å and |i−j|>4. Because the |i−j|>4 filter removes local helical contacts, off-diagonal stripes parallel to the main diagonal indicate parallel β-sheets; stripes perpendicular to it indicate antiparallel β-sheets. The Ramachandran plot scatters every residue's (φ, ψ) pair against the sterically allowed regions. The PAE heatmap renders the predicted-aligned-error matrix.